Protein AF-A0A154PQ62-F1 (afdb_monomer_lite)

Foldseek 3Di:
DDQAAAAPPPVCVVVSVVVLCVPQVPPPPDDPLVSVVNVQVSYDHPRNVVCVPPDSVVVCVVVD

Secondary structure (DSSP, 8-state):
--PPPB-S-HHHHHHHHHHHIIIIIT-TTS-HHHHHHHHHHTB-HHHHHHHTTS-TTHHHHTT-

InterPro domains:
  IPR005312 Domain of unknown function DUF1759 [PF03564] (6-64)

Organism: Dufourea novaeangliae (NCBI:txid178035)

Radius of gyration: 12.16 Å; chains: 1; bounding box: 27×24×30 Å

Sequence (64 aa):
MNLPPFDGTYSQWVKYRNTFTSLIHRNASLPRMLKVHYLISSLAGSTARTIENIDIAELYYESA

Structure (mmCIF, N/CA/C/O backbone):
data_AF-A0A154PQ62-F1
#
_entry.id   AF-A0A154PQ62-F1
#
loop_
_atom_site.group_PDB
_atom_site.id
_atom_site.type_symbol
_atom_site.label_atom_id
_atom_site.label_alt_id
_atom_site.label_comp_id
_atom_site.label_asym_id
_atom_site.label_entity_id
_atom_site.label_seq_id
_atom_site.pdbx_PDB_ins_code
_atom_site.Cartn_x
_atom_site.Cartn_y
_atom_site.Cartn_z
_atom_site.occupancy
_atom_site.B_iso_or_equiv
_atom_site.auth_seq_id
_atom_site.auth_comp_id
_atom_site.auth_asym_id
_atom_site.auth_atom_id
_atom_site.pdbx_PDB_model_num
ATOM 1 N N . MET A 1 1 ? -3.016 7.765 -10.115 1.00 53.41 1 MET A N 1
ATOM 2 C CA . MET A 1 1 ? -3.923 6.870 -9.363 1.00 53.41 1 MET A CA 1
ATOM 3 C C . MET A 1 1 ? -3.544 6.982 -7.903 1.00 53.41 1 MET A C 1
ATOM 5 O O . MET A 1 1 ? -2.408 6.658 -7.592 1.00 53.41 1 MET A O 1
ATOM 9 N N . ASN A 1 2 ? -4.436 7.465 -7.040 1.00 59.75 2 ASN A N 1
ATOM 10 C CA . ASN A 1 2 ? -4.148 7.572 -5.610 1.00 59.75 2 ASN A CA 1
ATOM 11 C C . ASN A 1 2 ? -4.903 6.466 -4.880 1.00 59.75 2 ASN A C 1
ATOM 13 O O . ASN A 1 2 ? -6.135 6.462 -4.874 1.00 59.75 2 ASN A O 1
ATOM 17 N N . LEU A 1 3 ? -4.165 5.510 -4.316 1.00 78.94 3 LEU A N 1
ATOM 18 C CA . LEU A 1 3 ? -4.732 4.590 -3.340 1.00 78.94 3 LEU A CA 1
ATOM 19 C C . LEU A 1 3 ? -4.925 5.351 -2.020 1.00 78.94 3 LEU A C 1
ATOM 21 O O . LEU A 1 3 ? -4.069 6.169 -1.676 1.00 78.94 3 LEU A O 1
ATOM 25 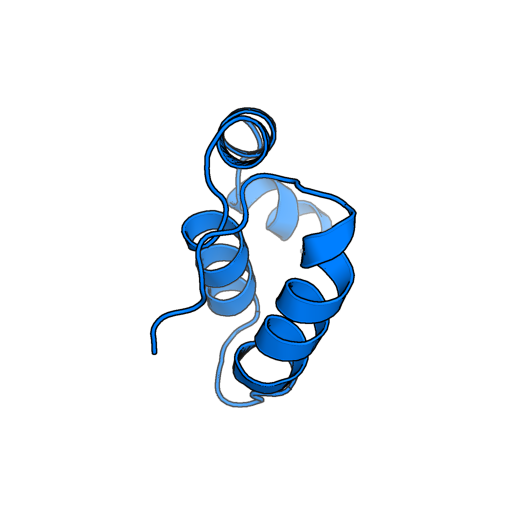N N . PRO A 1 4 ? -6.022 5.117 -1.282 1.00 79.50 4 PRO A N 1
ATOM 26 C CA . PRO A 1 4 ? -6.158 5.694 0.045 1.00 79.50 4 PRO A CA 1
ATOM 27 C C . PRO A 1 4 ? -5.037 5.152 0.946 1.00 79.50 4 PRO A C 1
ATOM 29 O O . PRO A 1 4 ? -4.768 3.947 0.887 1.00 79.50 4 PRO A O 1
ATOM 32 N N . PRO A 1 5 ? -4.395 6.007 1.764 1.00 82.19 5 PRO A N 1
ATOM 33 C CA . PRO A 1 5 ? -3.406 5.545 2.723 1.00 82.19 5 PRO A CA 1
ATOM 34 C C . PRO A 1 5 ? -4.055 4.548 3.688 1.00 82.19 5 PRO A C 1
ATOM 36 O O . PRO A 1 5 ? -5.178 4.761 4.151 1.00 82.19 5 PRO A O 1
ATOM 39 N N . PHE A 1 6 ? -3.354 3.456 3.971 1.00 87.12 6 PHE A N 1
ATOM 40 C CA . PHE A 1 6 ? -3.790 2.409 4.880 1.00 87.12 6 PHE A CA 1
ATOM 41 C C . PHE A 1 6 ? -2.865 2.353 6.086 1.00 87.12 6 PHE A C 1
ATOM 43 O O . PHE A 1 6 ? -1.696 1.991 5.980 1.00 87.12 6 PHE A O 1
ATOM 50 N N . ASP A 1 7 ? -3.401 2.716 7.242 1.00 84.12 7 ASP A N 1
ATOM 51 C CA . ASP A 1 7 ? -2.654 2.815 8.493 1.00 84.12 7 ASP A CA 1
ATOM 52 C C . ASP A 1 7 ? -2.562 1.493 9.272 1.00 84.12 7 ASP A C 1
ATOM 54 O O . ASP A 1 7 ? -1.814 1.408 10.244 1.00 84.12 7 ASP A O 1
ATOM 58 N N . GLY A 1 8 ? -3.266 0.446 8.829 1.00 82.12 8 GLY A N 1
ATOM 59 C CA . GLY A 1 8 ? -3.361 -0.842 9.528 1.00 82.12 8 GLY A CA 1
ATOM 60 C C . GLY A 1 8 ? -4.705 -1.089 10.202 1.00 82.12 8 GLY A C 1
ATOM 61 O O . GLY A 1 8 ? -4.909 -2.152 10.788 1.00 82.12 8 GLY A O 1
ATOM 62 N N . THR A 1 9 ? -5.646 -0.146 10.116 1.00 88.25 9 THR A N 1
ATOM 63 C CA . THR A 1 9 ? -6.965 -0.280 10.738 1.00 88.25 9 THR A CA 1
ATOM 64 C C . THR A 1 9 ? -7.739 -1.469 10.160 1.00 88.25 9 THR A C 1
ATOM 66 O O . THR A 1 9 ? -8.150 -1.470 8.997 1.00 88.25 9 THR A O 1
ATOM 69 N N . TYR A 1 10 ? -8.019 -2.474 10.995 1.00 84.38 10 TYR A N 1
ATOM 70 C CA . TYR A 1 10 ? -8.679 -3.718 10.575 1.00 84.38 10 TYR A CA 1
ATOM 71 C C . TYR A 1 10 ? -10.036 -3.493 9.885 1.00 84.38 10 TYR A C 1
ATOM 73 O O . TYR A 1 10 ? -10.335 -4.129 8.876 1.00 84.38 10 TYR A O 1
ATOM 81 N N . SER A 1 11 ? -10.845 -2.542 10.362 1.00 88.38 11 SER A N 1
ATOM 82 C CA . SER A 1 11 ? -12.141 -2.219 9.741 1.00 88.38 11 SER A CA 1
ATOM 83 C C . SER A 1 11 ? -12.008 -1.639 8.327 1.00 88.38 11 SER A C 1
ATOM 85 O O . SER A 1 11 ? -12.910 -1.793 7.504 1.00 88.38 11 SER A O 1
ATOM 87 N N . GLN A 1 12 ? -10.872 -1.013 8.011 1.00 87.75 12 GLN A N 1
ATOM 88 C CA . GLN A 1 12 ? -10.584 -0.448 6.692 1.00 87.75 12 GLN A CA 1
ATOM 89 C C . GLN A 1 12 ? -9.876 -1.441 5.764 1.00 87.75 12 GLN A C 1
ATOM 91 O O . GLN A 1 12 ? -9.890 -1.249 4.545 1.00 87.75 12 GLN A O 1
ATOM 96 N N . TRP A 1 13 ? -9.319 -2.529 6.308 1.00 88.38 13 TRP A N 1
ATOM 97 C CA . TRP A 1 13 ? -8.553 -3.525 5.559 1.00 88.38 13 TRP A CA 1
ATOM 98 C C . TRP A 1 13 ? -9.323 -4.099 4.370 1.00 88.38 13 TRP A C 1
ATOM 100 O O . TRP A 1 13 ? -8.794 -4.160 3.263 1.00 88.38 13 TRP A O 1
ATOM 110 N N . VAL A 1 14 ? -10.589 -4.477 4.567 1.00 90.19 14 VAL A N 1
ATOM 111 C CA . VAL A 1 14 ? -1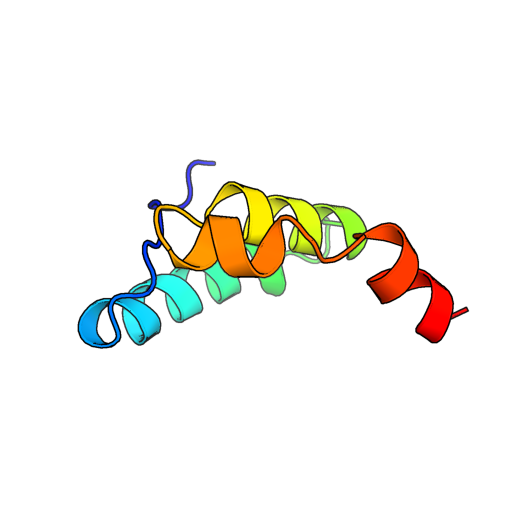1.415 -5.060 3.496 1.00 90.19 14 VAL A CA 1
ATOM 112 C C . VAL A 1 14 ? -11.599 -4.064 2.348 1.00 90.19 14 VAL A C 1
ATOM 114 O O . VAL A 1 14 ? -11.429 -4.417 1.179 1.00 90.19 14 VAL A O 1
ATOM 117 N N . LYS A 1 15 ? -11.888 -2.798 2.670 1.00 89.75 15 LYS A N 1
ATOM 118 C CA . LYS A 1 15 ? -12.064 -1.727 1.680 1.00 89.75 15 LYS A CA 1
ATOM 119 C C . LYS A 1 15 ? -10.765 -1.447 0.925 1.00 89.75 15 LYS A C 1
ATOM 121 O O . LYS A 1 15 ? -10.778 -1.356 -0.305 1.00 89.75 15 LYS A O 1
ATOM 126 N N . TYR A 1 16 ? -9.656 -1.337 1.650 1.00 90.62 16 TYR A N 1
ATOM 127 C CA . TYR A 1 16 ? -8.332 -1.133 1.076 1.00 90.62 16 TYR A CA 1
ATOM 128 C C . TYR A 1 16 ? -7.941 -2.287 0.147 1.00 90.62 16 TYR A C 1
ATOM 130 O O . TYR A 1 16 ? -7.649 -2.049 -1.024 1.00 90.62 16 TYR A O 1
ATOM 138 N N . ARG A 1 17 ? -8.038 -3.538 0.621 1.00 89.75 17 ARG A N 1
ATOM 139 C CA . ARG A 1 17 ? -7.713 -4.742 -0.155 1.00 89.75 17 ARG A CA 1
ATOM 140 C C . ARG A 1 17 ? -8.510 -4.786 -1.455 1.00 89.75 17 ARG A C 1
ATOM 142 O O . ARG A 1 17 ? -7.918 -4.946 -2.515 1.00 89.75 17 ARG A O 1
ATOM 149 N N . ASN A 1 18 ? -9.827 -4.592 -1.398 1.00 91.56 18 ASN A N 1
ATOM 150 C CA . ASN A 1 18 ? -10.674 -4.614 -2.594 1.00 91.56 18 ASN A CA 1
ATOM 151 C C . ASN A 1 18 ? -10.271 -3.527 -3.605 1.00 91.56 18 ASN A C 1
ATOM 15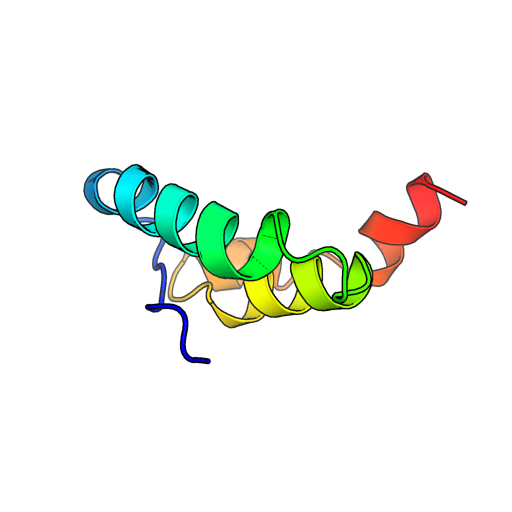3 O O . ASN A 1 18 ? -10.208 -3.788 -4.809 1.00 91.56 18 ASN A O 1
ATOM 157 N N . THR A 1 19 ? -9.947 -2.328 -3.113 1.00 91.25 19 THR A N 1
ATOM 158 C CA . THR A 1 19 ? -9.496 -1.198 -3.940 1.00 91.25 19 THR A CA 1
ATOM 159 C C . THR A 1 19 ? -8.149 -1.501 -4.596 1.00 91.25 19 THR A C 1
ATOM 161 O O . THR A 1 19 ? -8.014 -1.381 -5.815 1.00 91.25 19 THR A O 1
ATOM 164 N N . PHE A 1 20 ? -7.173 -1.975 -3.818 1.00 91.50 20 PHE A N 1
ATOM 165 C CA . PHE A 1 20 ? -5.864 -2.396 -4.312 1.00 91.50 20 PHE A CA 1
ATOM 166 C C . PHE A 1 20 ? -5.984 -3.515 -5.351 1.00 91.50 20 PHE A C 1
ATOM 168 O O . PHE A 1 20 ? -5.357 -3.467 -6.411 1.00 91.50 20 PHE A O 1
ATOM 175 N N . THR A 1 21 ? -6.825 -4.517 -5.087 1.00 90.94 21 THR A N 1
ATOM 176 C CA . THR A 1 21 ? -7.006 -5.645 -5.997 1.00 90.94 21 THR A CA 1
ATOM 177 C C . THR A 1 21 ? -7.586 -5.201 -7.338 1.00 90.94 21 THR A C 1
ATOM 179 O O . THR A 1 21 ? -7.094 -5.631 -8.382 1.00 90.94 21 THR A O 1
ATOM 182 N N . SER A 1 22 ? -8.602 -4.336 -7.317 1.00 91.00 22 SER A N 1
ATOM 183 C CA . SER A 1 22 ? -9.259 -3.831 -8.526 1.00 91.00 22 SER A CA 1
ATOM 184 C C . SER A 1 22 ? -8.335 -2.946 -9.370 1.00 91.00 22 SER A C 1
ATOM 186 O O . SER A 1 22 ? -8.265 -3.116 -10.584 1.00 91.00 22 SER A O 1
ATOM 188 N N . LEU A 1 23 ? -7.588 -2.038 -8.732 1.00 90.31 23 LEU A N 1
ATOM 189 C CA . LEU A 1 23 ? -6.790 -1.025 -9.431 1.00 90.31 23 LEU A CA 1
ATOM 190 C C . LEU A 1 23 ? -5.378 -1.493 -9.809 1.00 90.31 23 LEU A C 1
ATOM 192 O O . LEU A 1 23 ? -4.873 -1.129 -10.869 1.00 90.31 23 LEU A O 1
ATOM 196 N N . ILE A 1 24 ? -4.733 -2.276 -8.940 1.00 90.69 24 ILE A N 1
ATOM 197 C CA . ILE A 1 24 ? -3.305 -2.605 -9.039 1.00 90.69 24 ILE A CA 1
ATOM 198 C C . ILE A 1 24 ? -3.107 -4.096 -9.321 1.00 90.69 24 ILE A C 1
ATOM 200 O O . ILE A 1 24 ? -2.455 -4.459 -10.299 1.00 90.69 24 ILE A O 1
ATOM 204 N N . HIS A 1 25 ? -3.670 -4.987 -8.495 1.00 88.75 25 HIS A N 1
ATOM 205 C CA . HIS A 1 25 ? -3.388 -6.427 -8.598 1.00 88.75 25 HIS A CA 1
ATOM 206 C C . HIS A 1 25 ? -3.860 -7.024 -9.930 1.00 88.75 25 HIS A C 1
ATOM 208 O O . HIS A 1 25 ? -3.094 -7.726 -10.595 1.00 88.75 25 HIS A O 1
ATOM 214 N N . ARG A 1 26 ? -5.096 -6.707 -10.339 1.00 90.44 26 ARG A N 1
ATOM 215 C CA . ARG A 1 26 ? -5.713 -7.185 -11.588 1.00 90.44 26 ARG A CA 1
ATOM 216 C C . ARG A 1 26 ? -5.208 -6.475 -12.842 1.00 90.44 26 ARG A C 1
ATOM 218 O O . ARG A 1 26 ? -5.512 -6.913 -13.945 1.00 90.44 26 ARG A O 1
ATOM 225 N N . ASN A 1 27 ? -4.427 -5.407 -12.695 1.00 89.38 27 ASN A N 1
ATOM 226 C CA . ASN A 1 27 ? -3.859 -4.706 -13.833 1.00 89.38 27 ASN A CA 1
ATOM 227 C C . ASN A 1 27 ? -2.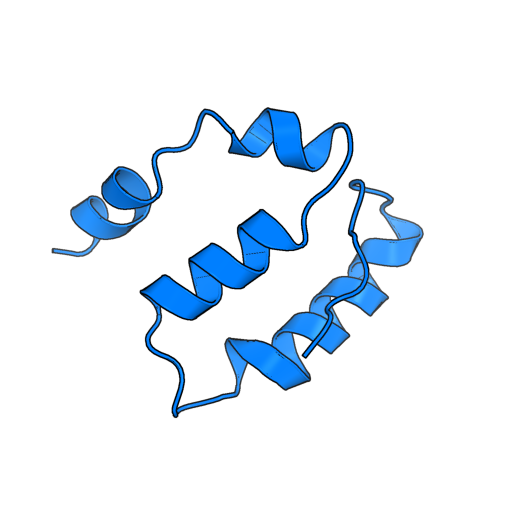699 -5.528 -14.420 1.00 89.38 27 ASN A C 1
ATOM 229 O O . ASN A 1 27 ? -1.625 -5.631 -13.821 1.00 89.38 27 ASN A O 1
ATOM 233 N N . ALA A 1 28 ? -2.938 -6.161 -15.570 1.00 89.44 28 ALA A N 1
ATOM 234 C CA . ALA A 1 28 ? -1.952 -6.988 -16.265 1.00 89.44 28 ALA A CA 1
ATOM 235 C C . ALA A 1 28 ? -0.808 -6.165 -16.883 1.00 89.44 28 ALA A C 1
ATOM 237 O O . ALA A 1 28 ? 0.283 -6.692 -17.067 1.00 89.44 28 ALA A O 1
ATOM 238 N N . SER A 1 29 ? -1.029 -4.872 -17.137 1.00 90.69 29 SER A N 1
ATOM 239 C CA . SER A 1 29 ? -0.015 -3.962 -17.681 1.00 90.69 29 SER A CA 1
ATOM 240 C C . SER A 1 29 ? 1.015 -3.523 -16.638 1.00 90.69 29 SER A C 1
ATOM 242 O O . SER A 1 29 ? 2.039 -2.946 -16.993 1.00 90.69 29 SER A O 1
ATOM 244 N N . LEU A 1 30 ? 0.754 -3.767 -15.349 1.00 87.19 30 LEU A N 1
ATOM 245 C CA . LEU A 1 30 ? 1.685 -3.441 -14.275 1.00 87.19 30 LEU A CA 1
ATOM 246 C C . LEU A 1 30 ? 2.617 -4.628 -13.992 1.00 87.19 30 LEU A C 1
ATOM 248 O O . LEU A 1 30 ? 2.132 -5.712 -13.648 1.00 87.19 30 LEU A O 1
ATOM 252 N N . PRO A 1 31 ? 3.947 -4.441 -14.045 1.00 87.06 31 PRO A N 1
ATOM 253 C CA . PRO A 1 31 ? 4.876 -5.463 -13.599 1.00 87.06 31 PRO A CA 1
ATOM 254 C C . PRO A 1 31 ? 4.726 -5.674 -12.093 1.00 87.06 31 PRO A C 1
ATOM 256 O O . PRO A 1 31 ? 4.382 -4.759 -11.337 1.00 87.06 31 PRO A O 1
ATOM 259 N N . ARG A 1 32 ? 4.998 -6.901 -11.645 1.00 82.56 32 ARG A N 1
ATOM 260 C CA . ARG A 1 32 ? 4.827 -7.298 -10.243 1.00 82.56 32 ARG A CA 1
ATOM 261 C C . ARG A 1 32 ? 5.575 -6.347 -9.298 1.00 82.56 32 ARG A C 1
ATOM 263 O O . ARG A 1 32 ? 5.022 -5.988 -8.261 1.00 82.56 32 ARG A O 1
ATOM 270 N N . MET A 1 33 ? 6.783 -5.904 -9.672 1.00 82.62 33 MET A N 1
ATOM 271 C CA . MET A 1 33 ? 7.616 -5.019 -8.842 1.00 82.62 33 MET A CA 1
ATOM 272 C C . MET A 1 33 ? 6.889 -3.708 -8.554 1.00 82.62 33 MET A C 1
ATOM 274 O O . MET A 1 33 ? 6.808 -3.269 -7.410 1.00 82.62 33 MET A O 1
ATOM 278 N N . LEU A 1 34 ? 6.263 -3.134 -9.582 1.00 84.75 34 LEU A N 1
ATOM 279 C CA . LEU A 1 34 ? 5.521 -1.891 -9.443 1.00 84.75 34 LEU A CA 1
ATOM 280 C C . LEU A 1 34 ? 4.260 -2.084 -8.592 1.00 84.75 34 LEU A C 1
ATOM 282 O O . LEU A 1 34 ? 3.911 -1.202 -7.816 1.00 84.75 34 LEU A O 1
ATOM 286 N N . LYS A 1 35 ? 3.612 -3.257 -8.656 1.00 87.31 35 LYS A N 1
ATOM 287 C CA . LYS A 1 35 ? 2.485 -3.590 -7.765 1.00 87.31 35 LYS A CA 1
ATOM 288 C C . LYS A 1 35 ? 2.907 -3.601 -6.295 1.00 87.31 35 LYS A C 1
ATOM 290 O O . LYS A 1 35 ? 2.178 -3.074 -5.460 1.00 87.31 35 LYS A O 1
ATOM 295 N N . VAL A 1 36 ? 4.071 -4.177 -5.990 1.00 84.44 36 VAL A N 1
ATOM 296 C CA . VAL A 1 36 ? 4.630 -4.201 -4.627 1.00 84.44 36 VAL A CA 1
ATOM 297 C C . VAL A 1 36 ? 5.006 -2.793 -4.175 1.00 84.44 36 VAL A C 1
ATOM 299 O O . VAL A 1 36 ? 4.621 -2.389 -3.082 1.00 84.44 36 VAL A O 1
ATOM 302 N N . HIS A 1 37 ? 5.648 -2.005 -5.039 1.00 84.81 37 HIS A N 1
ATOM 303 C CA . HIS A 1 37 ? 5.943 -0.605 -4.745 1.00 84.81 37 HIS A CA 1
ATOM 304 C C . HIS A 1 37 ? 4.666 0.182 -4.415 1.00 84.81 37 HIS A C 1
ATOM 306 O O . HIS A 1 37 ? 4.625 0.894 -3.417 1.00 84.81 37 HIS A O 1
ATOM 312 N N . TYR A 1 38 ? 3.598 0.038 -5.207 1.00 87.88 38 TYR A N 1
ATOM 313 C CA . TYR A 1 38 ? 2.323 0.701 -4.921 1.00 87.88 38 TYR A CA 1
ATOM 314 C C . TYR A 1 38 ? 1.721 0.268 -3.591 1.00 87.88 38 TYR A C 1
ATOM 316 O O . TYR A 1 38 ? 1.191 1.116 -2.879 1.00 87.88 38 TYR A O 1
ATOM 324 N N . LEU A 1 39 ? 1.805 -1.025 -3.262 1.00 85.62 39 LEU A N 1
ATOM 325 C CA . LEU A 1 39 ? 1.324 -1.541 -1.986 1.00 85.62 39 LEU A CA 1
ATOM 326 C C . LEU A 1 39 ? 2.020 -0.804 -0.844 1.00 85.62 39 LEU A C 1
ATOM 328 O O . LEU A 1 39 ? 1.337 -0.194 -0.031 1.00 85.62 39 LEU A O 1
ATOM 332 N N . ILE A 1 40 ? 3.354 -0.785 -0.851 1.00 83.06 40 ILE A N 1
ATOM 333 C CA . ILE A 1 40 ? 4.184 -0.181 0.199 1.00 83.06 40 ILE A CA 1
ATOM 334 C C . ILE A 1 40 ? 3.952 1.326 0.291 1.00 83.06 40 ILE A C 1
ATOM 336 O O . ILE A 1 40 ? 3.709 1.836 1.379 1.00 83.06 40 ILE A O 1
ATOM 340 N N . SER A 1 41 ? 3.933 2.036 -0.841 1.00 84.62 41 SER A N 1
ATOM 341 C CA . SER A 1 41 ? 3.678 3.484 -0.864 1.00 84.62 41 SER A CA 1
ATOM 342 C C . SER A 1 41 ? 2.283 3.870 -0.370 1.00 84.62 41 SER A C 1
ATOM 344 O O . SER A 1 41 ? 2.075 5.015 0.018 1.00 84.62 41 SER A O 1
ATOM 346 N N . SER A 1 42 ? 1.314 2.951 -0.412 1.00 87.25 42 SER A N 1
ATOM 347 C CA . SER A 1 42 ? -0.028 3.188 0.126 1.00 87.25 42 SER A CA 1
ATOM 348 C C . SER A 1 42 ? -0.186 2.808 1.598 1.00 87.25 42 SER A C 1
ATOM 350 O O . SER A 1 42 ? -1.243 3.061 2.171 1.00 87.25 42 SER A O 1
ATOM 352 N N . LEU A 1 43 ? 0.839 2.237 2.231 1.00 86.38 43 LEU A N 1
ATOM 353 C CA . LEU A 1 43 ? 0.848 2.016 3.672 1.00 86.38 43 LEU A CA 1
ATOM 354 C C . LEU A 1 43 ? 1.216 3.308 4.401 1.00 86.38 43 LEU A C 1
ATOM 356 O O . LEU A 1 43 ? 2.029 4.102 3.938 1.00 86.38 43 LEU A O 1
ATOM 360 N N . ALA A 1 44 ? 0.624 3.504 5.570 1.00 81.81 44 ALA A N 1
ATOM 361 C CA . ALA A 1 44 ? 0.859 4.651 6.429 1.00 81.81 44 ALA A CA 1
ATOM 362 C C . ALA A 1 44 ? 0.999 4.211 7.893 1.00 81.81 44 ALA A C 1
ATOM 364 O O . ALA A 1 44 ? 0.744 3.059 8.252 1.00 81.81 44 ALA A O 1
ATOM 365 N N . GLY A 1 45 ? 1.404 5.146 8.753 1.00 78.94 45 GLY A N 1
ATOM 366 C CA . GLY A 1 45 ? 1.406 4.948 10.202 1.00 78.94 45 GLY A CA 1
ATOM 367 C C . GLY A 1 45 ? 2.275 3.776 10.667 1.00 78.94 45 GLY A C 1
ATOM 368 O O . GLY A 1 45 ? 3.415 3.611 10.231 1.00 78.94 45 GLY A O 1
ATOM 369 N N . SER A 1 46 ? 1.738 2.967 11.581 1.00 71.50 46 SER A N 1
ATOM 370 C CA . SER A 1 46 ? 2.425 1.796 12.142 1.00 71.50 46 SER A CA 1
ATOM 371 C C . SER A 1 46 ? 2.711 0.727 11.089 1.00 71.50 46 SER A C 1
ATOM 373 O O . SER A 1 46 ? 3.759 0.092 11.144 1.00 71.50 46 SER A O 1
ATOM 375 N N . THR A 1 47 ? 1.832 0.575 10.099 1.00 73.69 47 THR A N 1
ATOM 376 C CA . THR A 1 47 ? 1.970 -0.447 9.051 1.00 73.69 47 THR A CA 1
ATOM 377 C C . THR A 1 47 ? 3.111 -0.133 8.086 1.00 73.69 47 THR A C 1
ATOM 379 O O . THR A 1 47 ? 3.826 -1.042 7.670 1.00 73.69 47 THR A O 1
ATOM 382 N N . ALA A 1 48 ? 3.338 1.151 7.783 1.00 76.12 48 ALA A N 1
ATOM 383 C CA . ALA A 1 48 ? 4.504 1.580 7.011 1.00 76.12 48 ALA A CA 1
ATOM 384 C C . ALA A 1 48 ? 5.815 1.254 7.748 1.00 76.12 48 ALA A C 1
ATOM 386 O O . ALA A 1 48 ? 6.708 0.657 7.159 1.00 76.12 48 ALA A O 1
ATOM 387 N N . ARG A 1 49 ? 5.895 1.534 9.057 1.00 71.31 49 ARG A N 1
ATOM 388 C CA . ARG A 1 49 ? 7.096 1.256 9.873 1.00 71.31 49 ARG A CA 1
ATOM 389 C C . ARG A 1 49 ? 7.432 -0.229 9.992 1.00 71.31 49 ARG A C 1
ATOM 391 O O . ARG A 1 49 ? 8.600 -0.592 10.061 1.00 71.31 49 ARG A O 1
ATOM 398 N N . THR A 1 50 ? 6.421 -1.097 10.029 1.00 69.38 50 THR A N 1
ATOM 399 C CA . THR A 1 50 ? 6.640 -2.552 10.036 1.00 69.38 50 THR A CA 1
ATOM 400 C C . THR A 1 50 ? 7.273 -3.035 8.731 1.00 69.38 50 THR A C 1
ATOM 402 O O . THR A 1 50 ? 8.038 -3.994 8.748 1.00 69.38 50 THR A O 1
ATOM 405 N N . ILE A 1 51 ? 6.970 -2.372 7.613 1.00 71.62 51 ILE A N 1
ATOM 406 C CA . ILE A 1 51 ? 7.380 -2.795 6.270 1.00 71.62 51 ILE A CA 1
ATOM 407 C C . ILE A 1 51 ? 8.599 -2.008 5.756 1.00 71.62 51 ILE A C 1
ATOM 409 O O . ILE A 1 51 ? 9.283 -2.489 4.863 1.00 71.62 51 ILE A O 1
ATOM 413 N N . GLU A 1 52 ? 8.954 -0.875 6.370 1.00 66.69 52 GLU A N 1
ATOM 414 C CA . GLU A 1 52 ? 10.177 -0.102 6.077 1.00 66.69 52 GLU A CA 1
ATOM 415 C C . GLU A 1 52 ? 11.473 -0.917 6.200 1.00 66.69 52 GLU A C 1
ATOM 417 O O . GLU A 1 52 ? 12.448 -0.604 5.526 1.00 66.69 52 GLU A O 1
ATOM 422 N N . ASN A 1 53 ? 11.491 -1.961 7.034 1.00 63.28 53 ASN A N 1
ATOM 423 C CA . ASN A 1 53 ? 12.658 -2.837 7.196 1.00 63.28 53 ASN A CA 1
ATOM 424 C C . ASN A 1 53 ? 12.669 -4.031 6.232 1.00 63.28 53 ASN A C 1
ATOM 426 O O . ASN A 1 53 ? 13.584 -4.846 6.296 1.00 63.28 53 ASN A O 1
ATOM 430 N N . ILE A 1 54 ? 11.651 -4.174 5.382 1.00 67.50 54 ILE A N 1
ATOM 431 C CA . ILE A 1 54 ? 11.586 -5.256 4.405 1.00 67.50 54 ILE A CA 1
ATOM 432 C C . ILE A 1 54 ? 12.182 -4.733 3.106 1.00 67.50 54 ILE A C 1
ATOM 434 O O . ILE A 1 54 ? 11.586 -3.883 2.439 1.00 67.50 54 ILE A O 1
ATOM 438 N N . ASP A 1 55 ? 13.354 -5.245 2.739 1.00 66.50 55 ASP A N 1
ATOM 439 C CA . ASP A 1 55 ? 13.946 -4.902 1.458 1.00 66.50 55 ASP A CA 1
ATOM 440 C C . ASP A 1 55 ? 13.083 -5.499 0.337 1.00 66.50 55 ASP A C 1
ATOM 442 O O . ASP A 1 55 ? 12.861 -6.709 0.235 1.00 66.50 55 ASP A O 1
ATOM 446 N N . ILE A 1 56 ? 12.552 -4.627 -0.521 1.00 65.38 56 ILE A N 1
ATOM 447 C CA . ILE A 1 56 ? 11.731 -5.026 -1.669 1.00 65.38 56 ILE A CA 1
ATOM 448 C C . ILE A 1 56 ? 12.542 -5.941 -2.591 1.00 65.38 56 ILE A C 1
ATOM 450 O O . ILE A 1 56 ? 11.965 -6.811 -3.242 1.00 65.38 56 ILE A O 1
ATOM 454 N N . ALA A 1 57 ? 13.866 -5.770 -2.639 1.00 60.22 57 ALA A N 1
ATOM 455 C CA . ALA A 1 57 ? 14.747 -6.653 -3.385 1.00 60.22 57 ALA A CA 1
ATOM 456 C C . ALA A 1 57 ? 14.744 -8.077 -2.806 1.00 60.22 57 ALA A C 1
ATOM 458 O O . ALA A 1 57 ? 14.653 -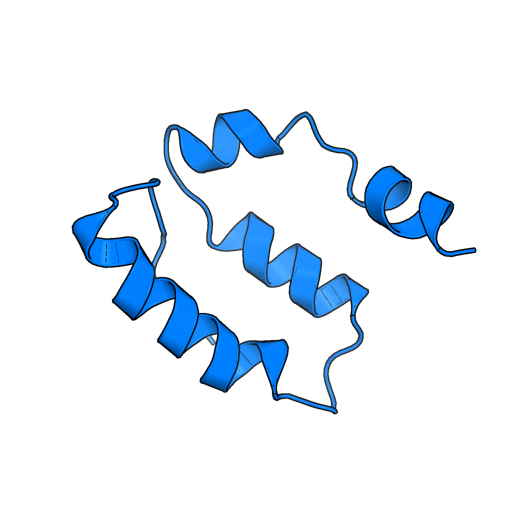9.034 -3.571 1.00 60.22 57 ALA A O 1
ATOM 459 N N . GLU A 1 58 ? 14.764 -8.232 -1.481 1.00 59.00 58 GLU A N 1
ATOM 460 C CA . GLU A 1 58 ? 14.767 -9.534 -0.796 1.00 59.00 58 GLU A CA 1
ATOM 461 C C . GLU A 1 58 ? 13.473 -10.321 -1.071 1.00 59.00 58 GLU A C 1
ATOM 463 O O . GLU A 1 58 ? 13.524 -11.499 -1.420 1.00 59.00 58 GLU A O 1
ATOM 468 N N . LEU A 1 59 ? 12.323 -9.634 -1.095 1.00 61.12 59 LEU A N 1
ATOM 469 C CA . LEU A 1 59 ? 11.031 -10.203 -1.517 1.00 61.12 59 LEU A CA 1
ATOM 470 C C . LEU A 1 59 ? 11.004 -10.688 -2.982 1.00 61.12 59 LEU A C 1
ATOM 472 O O . LEU A 1 59 ? 10.124 -11.468 -3.351 1.00 61.12 59 LEU A O 1
ATOM 476 N N . TYR A 1 60 ? 11.911 -10.200 -3.834 1.00 61.38 60 TYR A N 1
ATOM 477 C CA . TYR A 1 60 ? 12.038 -10.622 -5.234 1.00 61.38 60 TYR A CA 1
ATOM 478 C C . TYR A 1 60 ? 13.106 -11.694 -5.448 1.00 61.38 60 TYR A C 1
ATOM 480 O O . TYR A 1 60 ? 12.921 -12.541 -6.322 1.00 61.38 60 TYR A O 1
ATOM 488 N N . TYR A 1 61 ? 14.192 -11.684 -4.669 1.00 52.59 61 TYR A N 1
ATOM 489 C CA . TYR A 1 61 ? 15.284 -12.652 -4.802 1.00 52.59 61 TYR A CA 1
ATOM 490 C C . TYR A 1 61 ? 14.879 -14.077 -4.414 1.00 52.59 61 TYR A C 1
ATOM 492 O O . TYR A 1 61 ? 15.372 -15.013 -5.032 1.00 52.59 61 TYR A O 1
ATOM 500 N N . GLU A 1 62 ? 13.925 -14.271 -3.497 1.00 51.94 62 GLU A N 1
ATOM 501 C CA . GLU A 1 62 ? 13.388 -15.615 -3.205 1.00 51.94 62 GLU A CA 1
ATOM 502 C C . GLU A 1 62 ? 12.619 -16.245 -4.385 1.00 51.94 62 GLU A C 1
ATOM 504 O O . GLU A 1 62 ? 12.272 -17.423 -4.345 1.00 51.94 62 GLU A O 1
ATOM 509 N N . SER A 1 63 ? 12.335 -15.476 -5.442 1.00 50.81 63 SER A N 1
ATOM 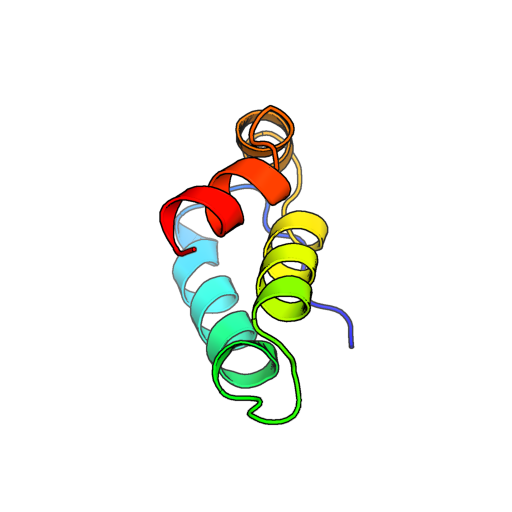510 C CA . SER A 1 63 ? 11.609 -15.942 -6.632 1.00 50.81 63 SER A CA 1
ATOM 511 C C . SER A 1 63 ? 12.480 -16.077 -7.890 1.00 50.81 63 SER A C 1
ATOM 513 O O . SER A 1 63 ? 11.912 -16.285 -8.967 1.00 50.81 63 SER A O 1
ATOM 515 N N . ALA A 1 64 ? 13.803 -15.893 -7.786 1.00 45.44 64 ALA A N 1
ATOM 516 C CA . ALA A 1 64 ? 14.746 -15.973 -8.907 1.00 45.44 64 ALA A CA 1
ATOM 517 C C . ALA A 1 64 ? 15.405 -17.355 -9.022 1.00 45.44 64 ALA A C 1
ATOM 519 O O . ALA A 1 64 ? 15.795 -17.918 -7.976 1.00 45.44 64 ALA A O 1
#

pLDDT: mean 78.94, std 12.57, range [45.44, 91.56]